Protein AF-A0A2P9F987-F1 (afdb_monomer)

Secondary structure (DSSP, 8-state):
-HHHHHHHHHHHHHHHHHHHHHHHHHHHHHS----TT-------HHHHHHHHHHHHHHHHHHHHHHHHHH-HHHHHHS-HHHHHHHHHHHHHHHHHHHHHHHHHHHHS-SSHHHHHHHHHHHHHHHHHHHHHHHHHHHS--------

Mean predicted aligned error: 11.44 Å

Nearest PDB structures (foldseek):
  6n63-assembly1_A-2  TM=5.342E-01  e=1.361E+00  Bacillus thermotolerans
  1i49-assembly1_B  TM=2.690E-01  e=7.705E+00  Homo sapiens

Radius of gyration: 18.72 Å; Cα contacts (8 Å, |Δi|>4): 105; chains: 1; bounding box: 56×37×48 Å

Solvent-accessible surface area (backbone atoms only — not comparable to full-atom values): 8046 Å² total; per-residue (Å²): 116,69,70,61,48,43,38,54,48,38,27,50,52,38,52,48,50,47,50,49,52,51,50,50,52,48,44,50,72,77,52,60,74,91,52,84,81,63,75,88,66,87,78,45,73,64,58,56,48,51,51,52,52,51,52,51,52,50,46,51,51,42,53,51,45,24,41,46,56,53,32,67,74,50,43,71,70,48,56,45,69,62,49,24,51,52,24,47,54,51,22,51,50,24,51,52,52,26,52,53,31,48,53,52,43,76,72,46,79,95,49,75,63,38,57,55,29,51,53,48,28,53,52,25,50,51,39,21,52,42,27,49,55,55,23,57,75,42,54,82,89,71,85,86,76,84,129

Sequence (147 aa):
MTSVLSRRVAPILLFLQVAYIGLFAVLVTALPPDTAELDHTDTSMLDTALYAVTLLGIVIALVGAAAILGLEKVRARTPRPVRAGWLGVVALGQVAIAVLALINVFGQDPGPDVVFGAAMTVAALGIAAACISEARTAVPFGPHVQA

Foldseek 3Di:
DLLVCLLPVLLVLLVVVLVVLVVVVCCCVVCVDPPPVPDDDPCPPVNVVVVVVVSVVLNCLSNLLSCCRHPPVSVVVDQLVRLLVSLQVLLVVLVVLLVVLVCVLVVDDDDPSVVVSVVSNVSSNSNSVSSNVSSVVSDDPDDPPDD

Structure (mmCIF, N/CA/C/O backbone):
data_AF-A0A2P9F987-F1
#
_entry.id   AF-A0A2P9F987-F1
#
loop_
_atom_site.group_PDB
_atom_site.id
_atom_site.type_symbol
_atom_site.label_atom_id
_atom_site.label_alt_id
_atom_site.label_comp_id
_atom_site.label_asym_id
_atom_site.label_entity_id
_atom_site.label_seq_id
_atom_site.pdbx_PDB_ins_code
_atom_site.Cartn_x
_atom_site.Cartn_y
_atom_site.Cartn_z
_atom_site.occupancy
_atom_site.B_iso_or_equiv
_atom_site.auth_seq_id
_atom_site.auth_comp_id
_atom_site.auth_asym_id
_atom_site.auth_atom_id
_atom_site.pdbx_PDB_model_num
ATOM 1 N N . MET A 1 1 ? -22.541 -7.942 1.598 1.00 42.44 1 MET A N 1
ATOM 2 C CA . MET A 1 1 ? -21.541 -8.795 0.909 1.00 42.44 1 MET A CA 1
ATOM 3 C C . MET A 1 1 ? -20.171 -8.120 0.775 1.00 42.44 1 MET A C 1
ATOM 5 O O . MET A 1 1 ? -19.168 -8.789 0.984 1.00 42.44 1 MET A O 1
ATOM 9 N N . THR A 1 2 ? -20.101 -6.808 0.528 1.00 50.09 2 THR A N 1
ATOM 10 C CA . THR A 1 2 ? -18.849 -6.021 0.441 1.00 50.09 2 THR A CA 1
ATOM 11 C C . THR A 1 2 ? -17.973 -6.048 1.702 1.00 50.09 2 THR A C 1
ATOM 13 O O . THR A 1 2 ? -16.752 -6.049 1.582 1.00 50.09 2 THR A O 1
ATOM 16 N N . SER A 1 3 ? -18.562 -6.143 2.903 1.00 58.78 3 SER A N 1
ATOM 17 C CA . SER A 1 3 ? -17.795 -6.155 4.162 1.00 58.78 3 SER A CA 1
ATOM 18 C C . SER A 1 3 ? -16.991 -7.436 4.397 1.00 58.78 3 SER A C 1
ATOM 20 O O . SER A 1 3 ? -15.977 -7.395 5.081 1.00 58.78 3 SER A O 1
ATOM 22 N N . VAL A 1 4 ? -17.409 -8.579 3.846 1.00 58.09 4 VAL A N 1
ATOM 23 C CA . VAL A 1 4 ? -16.685 -9.852 4.027 1.00 58.09 4 VAL A CA 1
ATOM 24 C C . VAL A 1 4 ? -15.514 -9.932 3.050 1.00 58.09 4 VAL A C 1
ATOM 26 O O . VAL A 1 4 ? -14.431 -10.389 3.415 1.00 58.09 4 VAL A O 1
ATOM 29 N N . LEU A 1 5 ? -15.723 -9.420 1.831 1.00 58.38 5 LEU A N 1
ATOM 30 C CA . LEU A 1 5 ? -14.695 -9.320 0.803 1.00 58.38 5 LEU A CA 1
ATOM 31 C C . LEU A 1 5 ? -13.588 -8.347 1.234 1.00 58.38 5 LEU A C 1
ATOM 33 O O . LEU A 1 5 ? -12.424 -8.726 1.223 1.00 58.38 5 LEU A O 1
ATOM 37 N N . SER A 1 6 ? -13.922 -7.142 1.717 1.00 60.84 6 SER A N 1
ATOM 38 C CA . SER A 1 6 ? -12.902 -6.187 2.184 1.00 60.84 6 SER A CA 1
ATOM 39 C C . SER A 1 6 ? -12.116 -6.709 3.391 1.00 60.84 6 SER A C 1
ATOM 41 O O . SER A 1 6 ? -10.912 -6.504 3.483 1.00 60.84 6 SER A O 1
ATOM 43 N N . ARG A 1 7 ? -12.772 -7.444 4.291 1.00 63.59 7 ARG A N 1
ATOM 44 C CA . ARG A 1 7 ? -12.171 -7.917 5.544 1.00 63.59 7 ARG A CA 1
ATOM 45 C C . ARG A 1 7 ? -11.264 -9.135 5.387 1.00 63.59 7 ARG A C 1
ATOM 47 O O . ARG A 1 7 ? -10.424 -9.369 6.248 1.00 63.59 7 ARG A O 1
ATOM 54 N N . ARG A 1 8 ? -11.424 -9.915 4.312 1.00 68.38 8 ARG A N 1
ATOM 55 C CA . ARG A 1 8 ? -10.574 -11.084 4.017 1.00 68.38 8 ARG A CA 1
ATOM 56 C C . ARG A 1 8 ? -9.635 -10.861 2.839 1.00 68.38 8 ARG A C 1
ATOM 58 O O . ARG A 1 8 ? -8.480 -11.250 2.918 1.00 68.38 8 ARG A O 1
ATOM 65 N N . VAL A 1 9 ? -10.102 -10.223 1.770 1.00 72.75 9 VAL A N 1
ATOM 66 C CA . VAL A 1 9 ? -9.330 -10.076 0.529 1.00 72.75 9 VAL A CA 1
ATOM 67 C C . VAL A 1 9 ? -8.320 -8.935 0.629 1.00 72.75 9 VAL A C 1
ATOM 69 O O . VAL A 1 9 ? -7.172 -9.127 0.249 1.00 72.75 9 VAL A O 1
ATOM 72 N N . ALA A 1 10 ? -8.685 -7.783 1.203 1.00 70.62 10 ALA A N 1
ATOM 73 C CA . ALA A 1 10 ? -7.752 -6.660 1.342 1.00 70.62 10 ALA A CA 1
ATOM 74 C C . ALA A 1 10 ? -6.483 -6.999 2.154 1.00 70.62 10 ALA A C 1
ATOM 76 O O . ALA A 1 10 ? -5.396 -6.674 1.682 1.00 70.62 10 ALA A O 1
ATOM 77 N N . PRO A 1 11 ? -6.553 -7.682 3.319 1.00 70.75 11 PRO A N 1
ATOM 78 C CA . PRO A 1 11 ? -5.335 -8.069 4.028 1.00 70.75 11 PRO A CA 1
ATOM 79 C C . PRO A 1 11 ? -4.501 -9.093 3.248 1.00 70.75 11 PRO A C 1
ATOM 81 O O . PRO A 1 11 ? -3.280 -8.991 3.263 1.00 70.75 11 PRO A O 1
ATOM 84 N N . ILE A 1 12 ? -5.123 -10.029 2.520 1.00 78.19 12 ILE A N 1
ATOM 85 C CA . ILE A 1 12 ? -4.393 -10.982 1.665 1.00 78.19 12 ILE A CA 1
ATOM 86 C C . ILE A 1 12 ? -3.654 -10.246 0.541 1.00 78.19 12 ILE A C 1
ATOM 88 O O . ILE A 1 12 ? -2.477 -10.512 0.317 1.00 78.19 12 ILE A O 1
ATOM 92 N N . LEU A 1 13 ? -4.307 -9.293 -0.128 1.00 75.69 13 LEU A N 1
ATOM 93 C CA . LEU A 1 13 ? -3.680 -8.483 -1.177 1.00 75.69 13 LEU A CA 1
ATOM 94 C C . LEU A 1 13 ? -2.528 -7.629 -0.633 1.00 75.69 13 LEU A C 1
ATOM 96 O O . LEU A 1 13 ? -1.498 -7.511 -1.291 1.00 75.69 13 LEU A O 1
ATOM 100 N N . LEU A 1 14 ? -2.664 -7.082 0.578 1.00 74.69 14 LEU A N 1
ATOM 101 C CA . LEU A 1 14 ? -1.582 -6.360 1.254 1.00 74.69 14 LEU A CA 1
ATOM 102 C C . LEU A 1 14 ? -0.392 -7.277 1.562 1.00 74.69 14 LEU A C 1
ATOM 104 O O . LEU A 1 14 ? 0.746 -6.907 1.290 1.00 74.69 14 LEU A O 1
ATOM 108 N N . PHE A 1 15 ? -0.637 -8.485 2.079 1.00 76.44 15 PHE A N 1
ATOM 109 C CA . PHE A 1 15 ? 0.432 -9.463 2.297 1.00 76.44 15 PHE A CA 1
ATOM 110 C C . PHE A 1 15 ? 1.093 -9.897 0.990 1.00 76.44 15 PHE A C 1
ATOM 112 O O . PHE A 1 15 ? 2.311 -10.045 0.951 1.00 76.44 15 PHE A O 1
ATOM 119 N N . LEU A 1 16 ? 0.318 -10.047 -0.085 1.00 79.56 16 LEU A N 1
ATOM 120 C CA . LEU A 1 16 ? 0.853 -10.360 -1.405 1.00 79.56 16 LEU A CA 1
ATOM 121 C C . LEU A 1 16 ? 1.722 -9.217 -1.948 1.00 79.56 16 LEU A C 1
ATOM 123 O O . LEU A 1 16 ? 2.787 -9.488 -2.489 1.00 79.56 16 LEU A O 1
ATOM 127 N N . GLN A 1 17 ? 1.331 -7.952 -1.750 1.00 75.62 17 GLN A N 1
ATOM 128 C CA . GLN A 1 17 ? 2.176 -6.799 -2.087 1.00 75.62 17 GLN A CA 1
ATOM 129 C C . GLN A 1 17 ? 3.479 -6.797 -1.284 1.00 75.62 17 GLN A C 1
ATOM 131 O O . GLN A 1 17 ? 4.540 -6.578 -1.856 1.00 75.62 17 GLN A O 1
ATOM 136 N N . VAL A 1 18 ? 3.423 -7.075 0.020 1.00 79.56 18 VAL A N 1
ATOM 137 C CA . VAL A 1 18 ? 4.629 -7.174 0.857 1.00 79.56 18 VAL A CA 1
ATOM 138 C C . VAL A 1 18 ? 5.533 -8.309 0.375 1.00 79.56 18 VAL A C 1
ATOM 140 O O . VAL A 1 18 ? 6.741 -8.117 0.263 1.00 79.56 18 VAL A O 1
ATOM 143 N N . ALA A 1 19 ? 4.962 -9.467 0.038 1.00 79.06 19 ALA A N 1
ATOM 144 C CA . ALA A 1 19 ? 5.708 -10.590 -0.520 1.00 79.06 19 ALA A CA 1
ATOM 145 C C . ALA A 1 19 ? 6.334 -10.240 -1.878 1.00 79.06 19 ALA A C 1
ATOM 147 O O . ALA A 1 19 ? 7.488 -10.579 -2.112 1.00 79.06 19 ALA A O 1
ATOM 148 N N . TYR A 1 20 ? 5.609 -9.523 -2.740 1.00 76.50 20 TYR A N 1
ATOM 149 C CA . TYR A 1 20 ? 6.111 -9.060 -4.033 1.00 76.50 20 TYR A CA 1
ATOM 150 C C . TYR A 1 20 ? 7.261 -8.058 -3.877 1.00 76.50 20 TYR A C 1
ATOM 152 O O . TYR A 1 20 ? 8.300 -8.227 -4.506 1.00 76.50 20 TYR A O 1
ATOM 160 N N . ILE A 1 21 ? 7.121 -7.067 -2.988 1.00 78.62 21 ILE A N 1
ATOM 161 C CA . ILE A 1 21 ? 8.190 -6.109 -2.665 1.00 78.62 21 ILE A CA 1
ATOM 162 C C . ILE A 1 21 ? 9.415 -6.847 -2.119 1.00 78.62 21 ILE A C 1
ATOM 164 O O . ILE A 1 21 ? 10.532 -6.576 -2.547 1.00 78.62 21 ILE A O 1
ATOM 168 N N . GLY A 1 22 ? 9.213 -7.794 -1.198 1.00 73.69 22 GLY A N 1
ATOM 169 C CA . GLY A 1 22 ? 10.293 -8.599 -0.632 1.00 73.69 22 GLY A CA 1
ATOM 170 C C . GLY A 1 22 ? 10.997 -9.448 -1.688 1.00 73.69 22 GLY A C 1
ATOM 171 O O . GLY A 1 22 ? 12.222 -9.458 -1.741 1.00 73.69 22 GLY A O 1
ATOM 172 N N . LEU A 1 23 ? 10.237 -10.106 -2.565 1.00 78.06 23 LEU A N 1
ATOM 173 C CA . LEU A 1 23 ? 10.786 -10.889 -3.668 1.00 78.06 23 LEU A CA 1
ATOM 174 C C . LEU A 1 23 ? 11.582 -10.008 -4.630 1.00 78.06 23 LEU A C 1
ATOM 176 O O . LEU A 1 23 ? 12.689 -10.379 -4.996 1.00 78.06 23 LEU A O 1
ATOM 180 N N . PHE A 1 24 ? 11.053 -8.841 -5.002 1.00 72.38 24 PHE A N 1
ATOM 181 C CA . PHE A 1 24 ? 11.728 -7.902 -5.897 1.00 72.38 24 PHE A CA 1
ATOM 182 C C . PHE A 1 24 ? 13.013 -7.348 -5.274 1.00 72.38 24 PHE A C 1
ATOM 184 O O . PHE A 1 24 ? 14.049 -7.324 -5.929 1.00 72.38 24 PHE A O 1
ATOM 191 N N . ALA A 1 25 ? 12.979 -6.978 -3.990 1.00 72.50 25 ALA A N 1
ATOM 192 C CA . ALA A 1 25 ? 14.166 -6.547 -3.259 1.00 72.50 25 ALA A CA 1
ATOM 193 C C . ALA A 1 25 ? 15.231 -7.653 -3.219 1.00 72.50 25 ALA A C 1
ATOM 195 O O . ALA A 1 25 ? 16.392 -7.394 -3.524 1.00 72.50 25 ALA A O 1
ATOM 196 N N . VAL A 1 26 ? 14.837 -8.900 -2.924 1.00 73.12 26 VAL A N 1
ATOM 197 C CA . VAL A 1 26 ? 15.751 -10.051 -2.970 1.00 73.12 26 VAL A CA 1
ATOM 198 C C . VAL A 1 26 ? 16.310 -10.235 -4.376 1.00 73.12 26 VAL A C 1
ATOM 200 O O . VAL A 1 26 ? 17.517 -10.391 -4.513 1.00 73.12 26 VAL A O 1
ATOM 203 N N . LEU A 1 27 ? 15.474 -10.163 -5.412 1.00 73.25 27 LEU A N 1
ATOM 204 C CA . LEU A 1 27 ? 15.893 -10.339 -6.799 1.00 73.25 27 LEU A CA 1
ATOM 205 C C . LEU A 1 27 ? 16.928 -9.286 -7.210 1.00 73.25 27 LEU A C 1
ATOM 207 O O . LEU A 1 27 ? 17.966 -9.656 -7.734 1.00 73.25 27 LEU A O 1
ATOM 211 N N . VAL A 1 28 ? 16.700 -8.009 -6.891 1.00 68.38 28 VAL A N 1
ATOM 212 C CA . VAL A 1 28 ? 17.650 -6.918 -7.171 1.00 68.38 28 VAL A CA 1
ATOM 213 C C . VAL A 1 28 ? 18.957 -7.092 -6.395 1.00 68.38 28 VAL A C 1
ATOM 215 O O . VAL A 1 28 ? 20.026 -6.809 -6.925 1.00 68.38 28 VAL A O 1
ATOM 218 N N . THR A 1 29 ? 18.903 -7.582 -5.152 1.00 69.75 29 THR A N 1
ATOM 219 C CA . THR A 1 29 ? 20.126 -7.829 -4.364 1.00 69.75 29 THR A CA 1
ATOM 220 C C . THR A 1 29 ? 20.894 -9.083 -4.793 1.00 69.75 29 THR A C 1
ATOM 222 O O . THR A 1 29 ? 22.117 -9.104 -4.703 1.00 69.75 29 THR A O 1
ATOM 225 N N . ALA A 1 30 ? 20.198 -10.136 -5.228 1.00 71.62 30 ALA A N 1
ATOM 226 C CA . ALA A 1 30 ? 20.784 -11.434 -5.570 1.00 71.62 30 ALA A CA 1
ATOM 227 C C . ALA A 1 30 ? 21.186 -11.536 -7.047 1.00 71.62 30 ALA A C 1
ATOM 229 O O . ALA A 1 30 ? 22.109 -12.273 -7.387 1.00 71.62 30 ALA A O 1
ATOM 230 N N . LEU A 1 31 ? 20.494 -10.799 -7.913 1.00 66.94 31 LEU A N 1
ATOM 231 C CA . LEU A 1 31 ? 20.765 -10.647 -9.335 1.00 66.94 31 LEU A CA 1
ATOM 232 C C . LEU A 1 31 ? 20.914 -9.146 -9.614 1.00 66.94 31 LEU A C 1
ATOM 234 O O . LEU A 1 31 ? 20.003 -8.545 -10.195 1.00 66.94 31 LEU A O 1
ATOM 238 N N . PRO A 1 32 ? 22.021 -8.518 -9.164 1.00 58.59 32 PRO A N 1
ATOM 239 C CA . PRO A 1 32 ? 22.294 -7.148 -9.551 1.00 58.59 32 PRO A CA 1
ATOM 240 C C . PRO A 1 32 ? 22.256 -7.089 -11.082 1.00 58.59 32 PRO A C 1
ATOM 242 O O . PRO A 1 32 ? 22.870 -7.948 -11.726 1.00 58.59 32 PRO A O 1
ATOM 245 N N . PRO A 1 33 ? 21.496 -6.155 -11.677 1.00 57.12 33 PRO A N 1
ATOM 246 C CA . PRO A 1 33 ? 21.473 -6.013 -13.123 1.00 57.12 33 PRO A CA 1
ATOM 247 C C . PRO A 1 33 ? 22.912 -5.838 -13.623 1.00 57.12 33 PRO A C 1
ATOM 249 O O . PRO A 1 33 ? 23.720 -5.187 -12.962 1.00 57.12 33 PRO A O 1
ATOM 252 N N . ASP A 1 34 ? 23.237 -6.457 -14.760 1.00 52.44 34 ASP A N 1
ATOM 253 C CA . ASP A 1 34 ? 24.555 -6.353 -15.392 1.00 52.44 34 ASP A CA 1
ATOM 254 C C . ASP A 1 34 ? 24.700 -4.943 -15.983 1.00 52.44 34 ASP A C 1
ATOM 256 O O . ASP A 1 34 ? 24.493 -4.691 -17.167 1.00 52.44 34 ASP A O 1
ATOM 260 N N . THR A 1 35 ? 24.915 -3.969 -15.102 1.00 49.97 35 THR A N 1
ATOM 261 C CA . THR A 1 35 ? 24.965 -2.544 -15.415 1.00 49.97 35 THR A CA 1
ATOM 262 C C . THR A 1 35 ? 26.389 -2.115 -15.718 1.00 49.97 35 THR A C 1
ATOM 264 O O . THR A 1 35 ? 26.861 -1.104 -15.201 1.00 49.97 35 THR A O 1
ATOM 267 N N . ALA A 1 36 ? 27.075 -2.861 -16.585 1.00 46.78 36 ALA A N 1
ATOM 268 C CA . ALA A 1 36 ? 28.365 -2.448 -17.134 1.00 46.78 36 ALA A CA 1
ATOM 269 C C . ALA A 1 36 ? 28.290 -1.084 -17.871 1.00 46.78 36 ALA A C 1
ATOM 271 O O . ALA A 1 36 ? 29.323 -0.480 -18.136 1.00 46.78 36 ALA A O 1
ATOM 272 N N . GLU A 1 37 ? 27.081 -0.576 -18.156 1.00 44.72 37 GLU A N 1
ATOM 273 C CA . GLU A 1 37 ? 26.814 0.756 -18.726 1.00 44.72 37 GLU A CA 1
ATOM 274 C C . GLU A 1 37 ? 26.418 1.854 -17.714 1.00 44.72 37 GLU A C 1
ATOM 276 O O . GLU A 1 37 ? 26.366 3.019 -18.100 1.00 44.72 37 GLU A O 1
ATOM 281 N N . LEU A 1 38 ? 26.175 1.548 -16.431 1.00 49.50 38 LEU A N 1
ATOM 282 C CA . LEU A 1 38 ? 25.993 2.571 -15.380 1.00 49.50 38 LEU A CA 1
ATOM 283 C C . LEU A 1 38 ? 27.288 2.729 -14.577 1.00 49.50 38 LEU A C 1
ATOM 285 O O . LEU A 1 38 ? 27.292 2.705 -13.346 1.00 49.50 38 LEU A O 1
ATOM 289 N N . ASP A 1 39 ? 28.406 2.872 -15.283 1.00 53.59 39 ASP A N 1
ATOM 290 C CA . ASP A 1 39 ? 29.588 3.467 -14.677 1.00 53.59 39 ASP A CA 1
ATOM 291 C C . ASP A 1 39 ? 29.283 4.963 -14.481 1.00 53.59 39 ASP A C 1
ATOM 293 O O . ASP A 1 39 ? 28.834 5.635 -15.408 1.00 53.59 39 ASP A O 1
ATOM 297 N N . HIS A 1 40 ? 29.498 5.465 -13.264 1.00 50.84 40 HIS A N 1
ATOM 298 C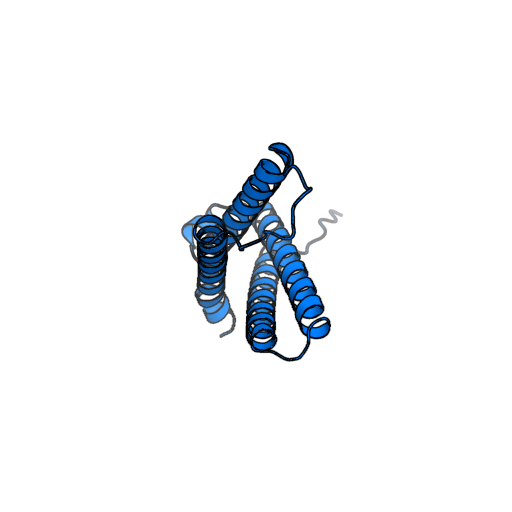 CA . HIS A 1 40 ? 29.273 6.848 -12.802 1.00 50.84 40 HIS A CA 1
ATOM 299 C C . HIS A 1 40 ? 27.917 7.171 -12.150 1.00 50.84 40 HIS A C 1
ATOM 301 O O . HIS A 1 40 ? 27.266 8.169 -12.463 1.00 50.84 40 HIS A O 1
ATOM 307 N N . THR A 1 41 ? 27.538 6.445 -11.105 1.00 49.62 41 THR A N 1
ATOM 308 C CA . THR A 1 41 ? 26.941 7.128 -9.947 1.00 49.62 41 THR A CA 1
ATOM 309 C C . THR A 1 41 ? 27.442 6.438 -8.695 1.00 49.62 41 THR A C 1
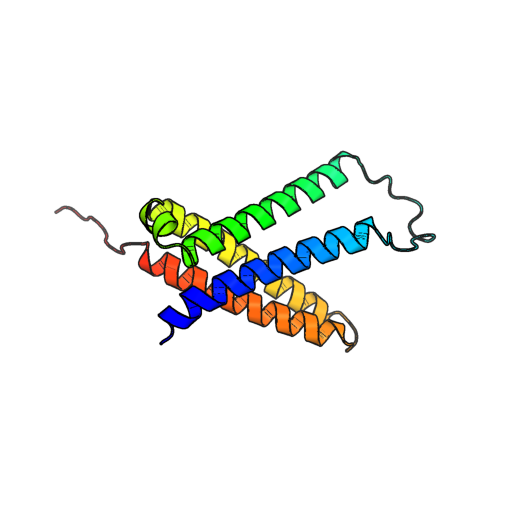ATOM 311 O O . THR A 1 41 ? 27.028 5.320 -8.403 1.00 49.62 41 THR A O 1
ATOM 314 N N . ASP A 1 42 ? 28.350 7.089 -7.965 1.00 53.31 42 ASP A N 1
ATOM 315 C CA . ASP A 1 42 ? 28.646 6.717 -6.585 1.00 53.31 42 ASP A CA 1
ATOM 316 C C . ASP A 1 42 ? 27.315 6.713 -5.826 1.00 53.31 42 ASP A C 1
ATOM 318 O O . ASP A 1 42 ? 26.796 7.764 -5.447 1.00 53.31 42 ASP A O 1
ATOM 322 N N . THR A 1 43 ? 26.709 5.539 -5.649 1.00 56.16 43 THR A N 1
ATOM 323 C CA . THR A 1 43 ? 25.523 5.394 -4.810 1.00 56.16 43 THR A CA 1
ATOM 324 C C . THR A 1 43 ? 25.947 5.741 -3.397 1.00 56.16 43 THR A C 1
ATOM 326 O O . THR A 1 43 ? 26.587 4.947 -2.704 1.00 56.16 43 THR A O 1
ATOM 329 N N . SER A 1 44 ? 25.630 6.964 -2.985 1.00 70.19 44 SER A N 1
ATOM 330 C CA . SER A 1 44 ? 25.891 7.452 -1.644 1.00 70.19 44 SER A CA 1
ATOM 331 C C . SER A 1 44 ? 25.302 6.469 -0.630 1.00 70.19 44 SER A C 1
ATOM 333 O O . SER A 1 44 ? 24.171 5.994 -0.785 1.00 70.19 44 SER A O 1
ATOM 335 N N . MET A 1 45 ? 26.038 6.177 0.449 1.00 70.50 45 MET A N 1
ATOM 336 C CA . MET A 1 45 ? 25.493 5.384 1.561 1.00 70.50 45 MET A CA 1
ATOM 337 C C . MET A 1 45 ? 24.184 5.987 2.091 1.00 70.50 45 MET A C 1
ATOM 339 O O . MET A 1 45 ? 23.323 5.257 2.579 1.00 70.50 45 MET A O 1
ATOM 343 N N . LEU A 1 46 ? 24.012 7.308 1.952 1.00 76.00 46 LEU A N 1
ATOM 344 C CA . LEU A 1 46 ? 22.778 8.005 2.292 1.00 76.00 46 LEU A CA 1
ATOM 345 C C . LEU A 1 46 ? 21.611 7.591 1.385 1.00 76.00 46 LEU A C 1
ATOM 347 O O . LEU A 1 46 ? 20.538 7.311 1.907 1.00 76.00 46 LEU A O 1
ATOM 351 N N . ASP A 1 47 ? 21.810 7.492 0.070 1.00 73.06 47 ASP A N 1
ATOM 352 C CA . ASP A 1 47 ? 20.751 7.099 -0.874 1.00 73.06 47 ASP A CA 1
ATOM 353 C C . ASP A 1 47 ? 20.317 5.651 -0.650 1.00 73.06 47 ASP A C 1
ATOM 355 O O . ASP A 1 47 ? 19.125 5.343 -0.617 1.00 73.06 47 ASP A O 1
ATOM 359 N N . THR A 1 48 ? 21.283 4.771 -0.385 1.00 75.56 48 THR A N 1
ATOM 360 C CA . THR A 1 48 ? 21.004 3.369 -0.046 1.00 75.56 48 THR A CA 1
ATOM 361 C C . THR A 1 48 ? 20.231 3.263 1.273 1.00 75.56 48 THR A C 1
ATOM 363 O O . THR A 1 48 ? 19.255 2.514 1.374 1.00 75.56 48 THR A O 1
ATOM 366 N N . ALA A 1 49 ? 20.619 4.043 2.289 1.00 76.81 49 ALA A N 1
ATOM 367 C CA . ALA A 1 49 ? 19.927 4.073 3.573 1.00 76.81 49 ALA A CA 1
ATOM 368 C C . ALA A 1 49 ? 18.509 4.652 3.449 1.00 76.81 49 ALA A C 1
ATOM 370 O O . ALA A 1 49 ? 17.570 4.091 4.010 1.00 76.81 49 ALA A O 1
ATOM 371 N N . LEU A 1 50 ? 18.331 5.736 2.689 1.00 79.81 50 LEU A N 1
ATOM 372 C CA . LEU A 1 50 ? 17.025 6.343 2.426 1.00 79.81 50 LEU A CA 1
ATOM 373 C C . LEU A 1 50 ? 16.100 5.378 1.689 1.00 79.81 50 LEU A C 1
ATOM 375 O O . LEU A 1 50 ? 14.936 5.245 2.074 1.00 79.81 50 LEU A O 1
ATOM 379 N N . TYR A 1 51 ? 16.613 4.661 0.687 1.00 74.25 51 TYR A N 1
ATOM 380 C CA . TYR A 1 51 ? 15.861 3.627 -0.017 1.00 74.25 51 TYR A CA 1
ATOM 381 C C . TYR A 1 51 ? 15.400 2.524 0.945 1.00 74.25 51 TYR A C 1
ATOM 383 O O . TYR A 1 51 ? 14.206 2.229 1.021 1.00 74.25 51 TYR A O 1
ATOM 391 N N . ALA A 1 52 ? 16.316 1.974 1.748 1.00 75.62 52 ALA A N 1
ATOM 392 C CA . ALA A 1 52 ? 16.010 0.917 2.709 1.00 75.62 52 ALA A CA 1
ATOM 393 C C . ALA A 1 52 ? 15.000 1.363 3.782 1.00 75.62 52 ALA A C 1
ATOM 395 O O . ALA A 1 52 ? 14.048 0.639 4.078 1.00 75.62 52 ALA A O 1
ATOM 396 N N . VAL A 1 53 ? 15.167 2.567 4.341 1.00 79.75 53 VAL A N 1
ATOM 397 C CA . VAL A 1 53 ? 14.251 3.141 5.341 1.00 79.75 53 VAL A CA 1
ATOM 398 C C . VAL A 1 53 ? 12.870 3.387 4.740 1.00 79.75 53 VAL A C 1
ATOM 400 O O . VAL A 1 53 ? 11.863 3.060 5.368 1.00 79.75 53 VAL A O 1
ATOM 403 N N . THR A 1 54 ? 12.805 3.913 3.517 1.00 77.94 54 THR A N 1
ATOM 404 C CA . THR A 1 54 ? 11.536 4.140 2.812 1.00 77.94 54 THR A CA 1
ATOM 405 C C . THR A 1 54 ? 10.817 2.818 2.558 1.00 77.94 54 THR A C 1
ATOM 407 O O . THR A 1 54 ? 9.630 2.692 2.859 1.00 77.94 54 THR A O 1
ATOM 410 N N . LEU A 1 55 ? 11.538 1.802 2.078 1.00 77.31 55 LEU A N 1
ATOM 411 C CA . LEU A 1 55 ? 10.991 0.477 1.797 1.00 77.31 55 LEU A CA 1
ATOM 412 C C . LEU A 1 55 ? 10.486 -0.200 3.079 1.00 77.31 55 LEU A C 1
ATOM 414 O O . LEU A 1 55 ? 9.361 -0.704 3.113 1.00 77.31 55 LEU A O 1
ATOM 418 N N . LEU A 1 56 ? 11.255 -0.124 4.168 1.00 77.81 56 LEU A N 1
ATOM 419 C CA . LEU A 1 56 ? 10.836 -0.610 5.482 1.00 77.81 56 LEU A CA 1
ATOM 420 C C . LEU A 1 56 ? 9.583 0.123 5.986 1.00 77.81 56 LEU A C 1
ATOM 422 O O . LEU A 1 56 ? 8.648 -0.512 6.474 1.00 77.81 56 LEU A O 1
ATOM 426 N N . GLY A 1 57 ? 9.534 1.448 5.828 1.00 79.81 57 GLY A N 1
ATOM 427 C CA . GLY A 1 57 ? 8.379 2.271 6.186 1.00 79.81 57 GLY A CA 1
ATOM 428 C C . GLY A 1 57 ? 7.110 1.861 5.435 1.00 79.81 57 GLY A C 1
ATOM 429 O O . GLY A 1 57 ? 6.052 1.711 6.049 1.00 79.81 57 GLY A O 1
ATOM 430 N N . ILE A 1 58 ? 7.224 1.600 4.130 1.00 79.31 58 ILE A N 1
ATOM 431 C CA . ILE A 1 58 ? 6.121 1.099 3.299 1.00 79.31 58 ILE A CA 1
ATOM 432 C C . ILE A 1 58 ? 5.651 -0.266 3.810 1.00 79.31 58 ILE A C 1
ATOM 434 O O . ILE A 1 58 ? 4.456 -0.450 4.037 1.00 79.31 58 ILE A O 1
ATOM 438 N N . VAL A 1 59 ? 6.564 -1.210 4.056 1.00 79.56 59 VAL A N 1
ATOM 439 C CA . VAL A 1 59 ? 6.205 -2.544 4.566 1.00 79.56 59 VAL A CA 1
ATOM 440 C C . VAL A 1 59 ? 5.472 -2.443 5.905 1.00 79.56 59 VAL A C 1
ATOM 442 O O . VAL A 1 59 ? 4.419 -3.059 6.072 1.00 79.56 59 VAL A O 1
ATOM 445 N N . ILE A 1 60 ? 5.960 -1.619 6.836 1.00 84.25 60 ILE A N 1
ATOM 446 C CA . ILE A 1 60 ? 5.303 -1.389 8.132 1.00 84.25 60 ILE A CA 1
ATOM 447 C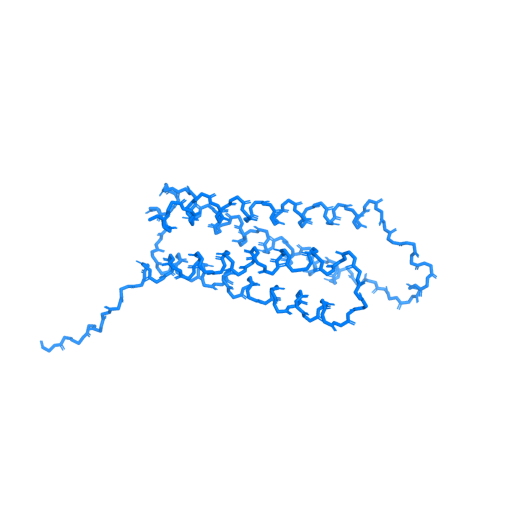 C . ILE A 1 60 ? 3.902 -0.798 7.936 1.00 84.25 60 ILE A C 1
ATOM 449 O O . ILE A 1 60 ? 2.950 -1.248 8.580 1.00 84.25 60 ILE A O 1
ATOM 453 N N . ALA A 1 61 ? 3.747 0.175 7.035 1.00 80.88 61 ALA A N 1
ATOM 454 C CA . ALA A 1 61 ? 2.457 0.785 6.730 1.00 80.88 61 ALA A CA 1
ATOM 455 C C . ALA A 1 61 ? 1.444 -0.248 6.206 1.00 80.88 61 ALA A C 1
ATOM 457 O O . ALA A 1 61 ? 0.318 -0.323 6.717 1.00 80.88 61 ALA A O 1
ATOM 458 N N . LEU A 1 62 ? 1.860 -1.083 5.246 1.00 80.12 62 LEU A N 1
ATOM 459 C CA . LEU A 1 62 ? 1.031 -2.124 4.631 1.00 80.12 62 LEU A CA 1
ATOM 460 C C . LEU A 1 62 ? 0.654 -3.223 5.630 1.00 80.12 62 LEU A C 1
ATOM 462 O O . LEU A 1 62 ? -0.524 -3.565 5.747 1.00 80.12 62 LEU A O 1
ATOM 466 N N . VAL A 1 63 ? 1.620 -3.735 6.399 1.00 82.56 63 VAL A N 1
ATOM 467 C CA . VAL A 1 63 ? 1.377 -4.750 7.438 1.00 82.56 63 VAL A CA 1
ATOM 468 C C . VAL A 1 63 ? 0.473 -4.191 8.537 1.00 82.56 63 VAL A C 1
ATOM 470 O O . VAL A 1 63 ? -0.460 -4.866 8.974 1.00 82.56 63 VAL A O 1
ATOM 473 N N . GLY A 1 64 ? 0.687 -2.939 8.948 1.00 81.25 64 GLY A N 1
ATOM 474 C CA . GLY A 1 64 ? -0.163 -2.253 9.918 1.00 81.25 64 GLY A CA 1
ATOM 475 C C . GLY A 1 64 ? -1.609 -2.124 9.435 1.00 81.25 64 GLY A C 1
ATOM 476 O O . GLY A 1 64 ? -2.539 -2.437 10.180 1.00 81.25 64 GLY A O 1
ATOM 477 N N . ALA A 1 65 ? -1.820 -1.745 8.171 1.00 78.94 65 ALA A N 1
ATOM 478 C CA . ALA A 1 65 ? -3.156 -1.698 7.579 1.00 78.94 65 ALA A CA 1
ATOM 479 C C . ALA A 1 65 ? -3.792 -3.091 7.469 1.00 78.94 65 ALA A C 1
ATOM 481 O O . ALA A 1 65 ? -4.962 -3.253 7.818 1.00 78.94 65 ALA A O 1
ATOM 482 N N . ALA A 1 66 ? -3.027 -4.109 7.067 1.00 80.75 66 ALA A N 1
ATOM 483 C CA . ALA A 1 66 ? -3.506 -5.487 7.001 1.00 80.75 66 ALA A CA 1
ATOM 484 C C . ALA A 1 66 ? -3.944 -5.991 8.383 1.00 80.75 66 ALA A C 1
ATOM 486 O O . ALA A 1 66 ? -5.011 -6.590 8.514 1.00 80.75 66 ALA A O 1
ATOM 487 N N . ALA A 1 67 ? -3.171 -5.687 9.429 1.00 81.19 67 ALA A N 1
ATOM 488 C CA . ALA A 1 67 ? -3.510 -6.030 10.803 1.00 81.19 67 ALA A CA 1
ATOM 489 C C . ALA A 1 67 ? -4.780 -5.304 11.279 1.00 81.19 67 ALA A C 1
ATOM 491 O O . ALA A 1 67 ? -5.662 -5.930 11.860 1.00 81.19 67 ALA A O 1
ATOM 492 N N . ILE A 1 68 ? -4.921 -4.008 10.992 1.00 80.44 68 ILE A N 1
ATOM 493 C CA . ILE A 1 68 ? -6.117 -3.224 11.343 1.00 80.44 68 ILE A CA 1
ATOM 494 C C . ILE A 1 68 ? -7.377 -3.758 10.640 1.00 80.44 68 ILE A C 1
ATOM 496 O O . ILE A 1 68 ? -8.455 -3.775 11.240 1.00 80.44 68 ILE A O 1
ATOM 500 N N . LEU A 1 69 ? -7.261 -4.178 9.378 1.00 75.81 69 LEU A N 1
ATOM 501 C CA . LEU A 1 69 ? -8.386 -4.665 8.575 1.00 75.81 69 LEU A CA 1
ATOM 502 C C . LEU A 1 69 ? -8.748 -6.125 8.887 1.00 75.81 69 LEU A C 1
ATOM 504 O O . LEU A 1 69 ? -9.931 -6.462 8.950 1.00 75.81 69 LEU A O 1
ATOM 508 N N . GLY A 1 70 ? -7.744 -6.980 9.092 1.00 75.06 70 GLY A N 1
ATOM 509 C CA . GLY A 1 70 ? -7.909 -8.426 9.249 1.00 75.06 70 GLY A CA 1
ATOM 510 C C . GLY A 1 70 ? -8.056 -8.909 10.693 1.00 75.06 70 GLY A C 1
ATOM 511 O O . GLY A 1 70 ? -8.726 -9.914 10.926 1.00 75.06 70 GLY A O 1
ATOM 512 N N . LEU A 1 71 ? -7.474 -8.212 11.678 1.00 79.44 71 LEU A N 1
ATOM 513 C CA . LEU A 1 71 ? -7.492 -8.634 13.084 1.00 79.44 71 LEU A CA 1
ATOM 514 C C . LEU A 1 71 ? -8.439 -7.766 13.914 1.00 79.44 71 LEU A C 1
ATOM 516 O O . LEU A 1 71 ? -8.140 -6.624 14.263 1.00 79.44 71 LEU A O 1
ATOM 520 N N . GLU A 1 72 ? -9.553 -8.357 14.347 1.00 76.25 72 GLU A N 1
ATOM 521 C CA . GLU A 1 72 ? -10.527 -7.705 15.234 1.00 76.25 72 GLU A CA 1
ATOM 522 C C . GLU A 1 72 ? -9.898 -7.203 16.539 1.00 76.25 72 GLU A C 1
ATOM 524 O O . GLU A 1 72 ? -10.197 -6.100 16.992 1.00 76.25 72 GLU A O 1
ATOM 529 N N . LYS A 1 73 ? -8.968 -7.982 17.107 1.00 79.88 73 LYS A N 1
ATOM 530 C CA . LYS A 1 73 ? -8.259 -7.647 18.350 1.00 79.88 73 LYS A CA 1
ATOM 531 C C . LYS A 1 73 ? -7.408 -6.382 18.217 1.00 79.88 73 LYS A C 1
ATOM 533 O O . LYS A 1 73 ? -7.356 -5.582 19.146 1.00 79.88 73 LYS A O 1
ATOM 538 N N . VAL A 1 74 ? -6.759 -6.192 17.067 1.00 78.25 74 VAL A N 1
ATOM 539 C CA . VAL A 1 74 ? -5.973 -4.983 16.774 1.00 78.25 74 VAL A CA 1
ATOM 540 C C . VAL A 1 74 ? -6.925 -3.821 16.523 1.00 78.25 74 VAL A C 1
ATOM 542 O O . VAL A 1 74 ? -6.812 -2.784 17.170 1.00 78.25 74 VAL A O 1
ATOM 545 N N . ARG A 1 75 ? -7.945 -4.035 15.686 1.00 74.56 75 ARG A N 1
ATOM 546 C CA . ARG A 1 75 ? -8.967 -3.036 15.356 1.00 74.56 75 ARG A CA 1
ATOM 547 C C . ARG A 1 75 ? -9.688 -2.461 16.579 1.00 74.56 75 ARG A C 1
ATOM 549 O O . ARG A 1 75 ? -10.022 -1.278 16.566 1.00 74.56 75 ARG A O 1
ATOM 556 N N . ALA A 1 76 ? -9.947 -3.283 17.59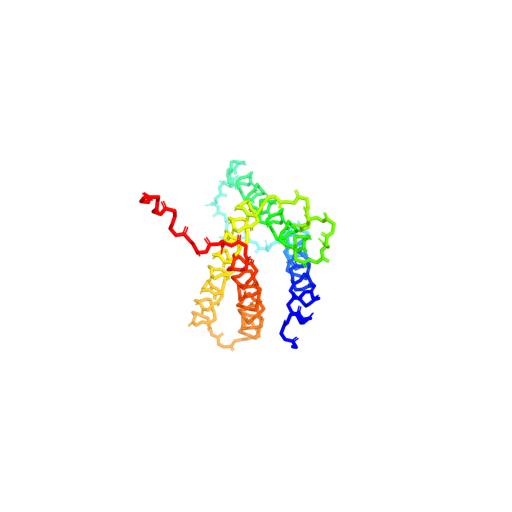5 1.00 77.94 76 ALA A N 1
ATOM 557 C CA . ALA A 1 76 ? -10.583 -2.871 18.846 1.00 77.94 76 ALA A CA 1
ATOM 558 C C . ALA A 1 76 ? -9.638 -2.093 19.777 1.00 77.94 76 ALA A C 1
ATOM 560 O O . ALA A 1 76 ? -10.098 -1.272 20.566 1.00 77.94 76 ALA A O 1
ATOM 561 N N . ARG A 1 77 ? -8.324 -2.335 19.687 1.00 85.12 77 ARG A N 1
ATOM 562 C CA . ARG A 1 77 ? -7.308 -1.695 20.534 1.00 85.12 77 ARG A CA 1
ATOM 563 C C . ARG A 1 77 ? -6.827 -0.355 19.975 1.00 85.12 77 ARG A C 1
ATOM 565 O O . ARG A 1 77 ? -6.327 0.474 20.729 1.00 85.12 77 ARG A O 1
ATOM 572 N N . THR A 1 78 ? -6.962 -0.137 18.668 1.00 78.31 78 THR A N 1
ATOM 573 C CA . THR A 1 78 ? -6.523 1.099 18.013 1.00 78.31 78 THR A CA 1
ATOM 574 C C . THR A 1 78 ? -7.574 2.209 18.151 1.00 78.31 78 THR A C 1
ATOM 576 O O . THR A 1 78 ? -8.725 2.011 17.745 1.00 78.31 78 THR A O 1
ATOM 579 N N . PRO A 1 79 ? -7.209 3.406 18.650 1.00 82.00 79 PRO A N 1
ATOM 580 C CA . PRO A 1 79 ? -8.128 4.536 18.696 1.00 82.00 79 PRO A CA 1
ATOM 581 C C . PRO A 1 79 ? -8.587 4.928 17.285 1.00 82.00 79 PRO A C 1
ATOM 583 O O . PRO A 1 79 ? -7.799 4.977 16.337 1.00 82.00 79 PRO A O 1
ATOM 586 N N . ARG A 1 80 ? -9.885 5.223 17.146 1.00 79.56 80 ARG A N 1
ATOM 587 C CA . ARG A 1 80 ? -10.541 5.545 15.865 1.00 79.56 80 ARG A CA 1
ATOM 588 C C . ARG A 1 80 ? -9.831 6.616 15.017 1.00 79.56 80 ARG A C 1
ATOM 590 O O . ARG A 1 80 ? -9.686 6.356 13.823 1.00 79.56 80 ARG A O 1
ATOM 597 N N . PRO A 1 81 ? -9.354 7.757 15.561 1.00 75.88 81 PRO A N 1
ATOM 598 C CA . PRO A 1 81 ? -8.670 8.762 14.743 1.00 75.88 81 PRO A CA 1
ATOM 599 C C . PRO A 1 81 ? -7.328 8.259 14.199 1.00 75.88 81 PRO A C 1
ATOM 601 O O . PRO A 1 81 ? -7.020 8.491 13.035 1.00 75.88 81 PRO A O 1
ATOM 604 N N . VAL A 1 82 ? -6.569 7.492 14.991 1.00 82.56 82 VAL A N 1
ATOM 605 C CA . VAL A 1 82 ? -5.307 6.876 14.543 1.00 82.56 82 VAL A CA 1
ATOM 606 C C . VAL A 1 82 ? -5.577 5.838 13.460 1.00 82.56 82 VAL A C 1
ATOM 608 O O . VAL A 1 82 ? -4.870 5.791 12.460 1.00 82.56 82 VAL A O 1
ATOM 611 N N . ARG A 1 83 ? -6.649 5.052 13.609 1.00 81.06 83 ARG A N 1
ATOM 612 C CA . ARG A 1 83 ? -7.086 4.092 12.590 1.00 81.06 83 ARG A CA 1
ATOM 613 C C . ARG A 1 83 ? -7.440 4.783 11.272 1.00 81.06 83 ARG A C 1
ATOM 615 O O . ARG A 1 83 ? -7.002 4.334 10.219 1.00 81.06 83 ARG A O 1
ATOM 622 N N . ALA A 1 84 ? -8.220 5.862 11.331 1.00 79.94 84 ALA A N 1
ATOM 623 C CA . ALA A 1 84 ? -8.610 6.632 10.153 1.00 79.94 84 ALA A CA 1
ATOM 624 C C . ALA A 1 84 ? -7.397 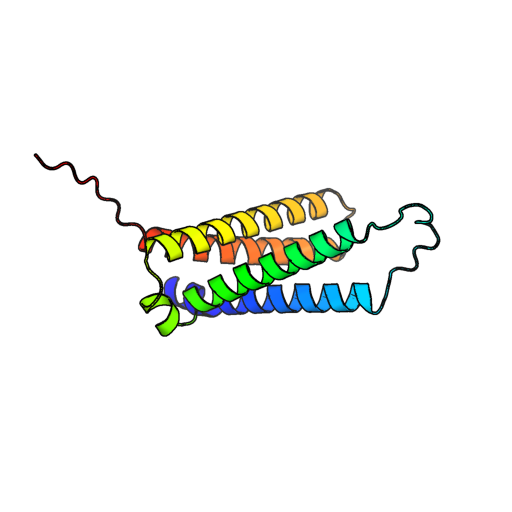7.288 9.478 1.00 79.94 84 ALA A C 1
ATOM 626 O O . ALA A 1 84 ? -7.258 7.187 8.263 1.00 79.94 84 ALA A O 1
ATOM 627 N N . GLY A 1 85 ? -6.499 7.891 10.264 1.00 81.00 85 GLY A N 1
ATOM 628 C CA . GLY A 1 85 ? -5.264 8.491 9.763 1.00 81.00 85 GLY A CA 1
ATOM 629 C C . GLY A 1 85 ? -4.360 7.466 9.082 1.00 81.00 85 GLY A C 1
ATOM 630 O O . GLY A 1 85 ? -3.959 7.668 7.940 1.00 81.00 85 GLY A O 1
ATOM 631 N N . TRP A 1 86 ? -4.112 6.325 9.731 1.00 84.44 86 TRP A N 1
ATOM 632 C CA . TRP A 1 86 ? -3.269 5.259 9.181 1.00 84.44 86 TRP A CA 1
ATOM 633 C C . TRP A 1 86 ? -3.831 4.687 7.876 1.00 84.44 86 TRP A C 1
ATOM 635 O O . TRP A 1 86 ? -3.117 4.581 6.880 1.00 84.44 86 TRP A O 1
ATOM 645 N N . LEU A 1 87 ? -5.129 4.364 7.849 1.00 83.88 87 LEU A N 1
ATOM 646 C CA . LEU A 1 87 ? -5.790 3.867 6.639 1.00 83.88 87 LEU A CA 1
ATOM 647 C C . LEU A 1 87 ? -5.841 4.929 5.534 1.00 83.88 87 LEU A C 1
ATOM 649 O O . LEU A 1 87 ? -5.728 4.579 4.363 1.00 83.88 87 LEU A O 1
ATOM 653 N N . GLY A 1 88 ? -5.974 6.208 5.891 1.00 82.81 88 GLY A N 1
ATOM 654 C CA . GLY A 1 88 ? -5.910 7.324 4.949 1.00 82.81 88 GLY A CA 1
ATOM 655 C C . GLY 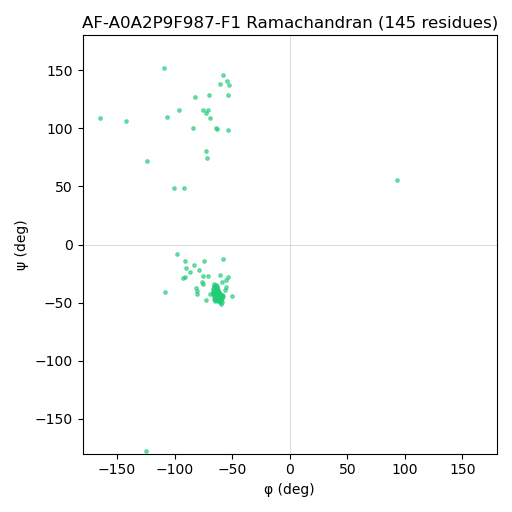A 1 88 ? -4.542 7.440 4.281 1.00 82.81 88 GLY A C 1
ATOM 656 O O . GLY A 1 88 ? -4.470 7.506 3.056 1.00 82.81 88 GLY A O 1
ATOM 657 N N . VAL A 1 89 ? -3.459 7.382 5.063 1.00 85.38 89 VAL A N 1
ATOM 658 C CA . VAL A 1 89 ? -2.082 7.392 4.539 1.00 85.38 89 VAL A CA 1
ATOM 659 C C . VAL A 1 89 ? -1.849 6.209 3.599 1.00 85.38 89 VAL A C 1
ATOM 661 O O . VAL A 1 89 ? -1.343 6.392 2.494 1.00 85.38 89 VAL A O 1
ATOM 664 N N . VAL A 1 90 ? -2.279 5.005 3.984 1.00 83.62 90 VAL A N 1
ATOM 665 C CA . VAL A 1 90 ? -2.136 3.818 3.127 1.00 83.62 90 VAL A CA 1
ATOM 666 C C . VAL A 1 90 ? -2.985 3.931 1.861 1.00 83.62 90 VAL A C 1
ATOM 668 O O . VAL A 1 90 ? -2.504 3.584 0.788 1.00 83.62 90 VAL A O 1
ATOM 671 N N . ALA A 1 91 ? -4.211 4.456 1.942 1.00 80.88 91 ALA A N 1
ATOM 672 C CA . ALA A 1 91 ? -5.043 4.684 0.762 1.00 80.88 91 ALA A CA 1
ATOM 673 C C . ALA A 1 91 ? -4.381 5.659 -0.223 1.00 80.88 91 ALA A C 1
ATOM 675 O O . ALA A 1 91 ? -4.347 5.378 -1.418 1.00 80.88 91 ALA A O 1
ATOM 676 N N . LEU A 1 92 ? -3.809 6.761 0.273 1.00 84.81 92 LEU A N 1
ATOM 677 C CA . LEU A 1 92 ? -3.054 7.707 -0.552 1.00 84.81 92 LEU A CA 1
ATOM 678 C C . LEU A 1 92 ? -1.834 7.042 -1.200 1.00 84.81 92 LEU A C 1
ATOM 680 O O . LEU A 1 92 ? -1.615 7.214 -2.396 1.00 84.81 92 LEU A O 1
ATOM 684 N N . GLY A 1 93 ? -1.092 6.229 -0.443 1.00 80.19 93 GLY A N 1
ATOM 685 C CA . GLY A 1 93 ? 0.036 5.461 -0.971 1.00 80.19 93 GLY A CA 1
ATOM 686 C C . GLY A 1 93 ? -0.373 4.509 -2.098 1.00 80.19 93 GLY A C 1
ATOM 687 O O . GLY A 1 93 ? 0.274 4.473 -3.139 1.00 80.19 93 GLY A O 1
ATOM 688 N N . GLN A 1 94 ? -1.488 3.792 -1.944 1.00 82.88 94 GLN A N 1
ATOM 689 C CA . GLN A 1 94 ? -2.005 2.894 -2.984 1.00 82.88 94 GLN A CA 1
ATOM 690 C C . GLN A 1 94 ? -2.465 3.649 -4.237 1.00 82.88 94 GLN A C 1
ATOM 692 O O . GLN A 1 94 ? -2.236 3.177 -5.348 1.00 82.88 94 GLN A O 1
ATOM 697 N N . VAL A 1 95 ? -3.063 4.836 -4.084 1.00 82.31 95 VAL A N 1
ATOM 698 C CA . VAL A 1 95 ? -3.406 5.699 -5.226 1.00 82.31 95 VAL A CA 1
ATOM 699 C C . VAL A 1 95 ? -2.143 6.165 -5.950 1.00 82.31 95 VAL A C 1
ATOM 701 O O . VAL A 1 95 ? -2.094 6.090 -7.173 1.00 82.31 95 VAL A O 1
ATOM 704 N N . ALA A 1 96 ? -1.103 6.581 -5.225 1.00 81.25 96 ALA A N 1
ATOM 705 C CA . ALA A 1 96 ? 0.165 6.977 -5.835 1.00 81.25 96 ALA A CA 1
ATOM 706 C C . ALA A 1 96 ? 0.817 5.818 -6.611 1.00 81.25 96 ALA A C 1
ATOM 708 O O . ALA A 1 96 ? 1.229 6.005 -7.754 1.00 81.25 96 ALA A O 1
ATOM 709 N N . ILE A 1 97 ? 0.833 4.608 -6.037 1.00 79.25 97 ILE A N 1
ATOM 710 C CA . ILE A 1 97 ? 1.322 3.393 -6.711 1.00 79.25 97 ILE A CA 1
ATOM 711 C C . ILE A 1 97 ? 0.509 3.113 -7.980 1.00 79.25 97 ILE A C 1
ATOM 713 O O . ILE A 1 97 ? 1.088 2.853 -9.029 1.00 79.25 97 ILE A O 1
ATOM 717 N N . ALA A 1 98 ? -0.822 3.205 -7.911 1.00 79.94 98 ALA A N 1
ATOM 718 C CA . ALA A 1 98 ? -1.703 2.991 -9.057 1.00 79.94 98 ALA A CA 1
ATOM 719 C C . ALA A 1 98 ? -1.428 3.989 -10.195 1.00 79.94 98 ALA A C 1
ATOM 721 O O . ALA A 1 98 ? -1.379 3.592 -11.358 1.00 79.94 98 ALA A O 1
ATOM 722 N N . VAL A 1 99 ? -1.222 5.266 -9.860 1.00 82.31 99 VAL A N 1
ATOM 723 C CA . VAL A 1 99 ? -0.885 6.327 -10.821 1.00 82.31 99 VAL A CA 1
ATOM 724 C C . VAL A 1 99 ? 0.477 6.070 -11.463 1.00 82.31 99 VAL A C 1
ATOM 726 O O . VAL A 1 99 ? 0.582 6.121 -12.683 1.00 82.31 99 VAL A O 1
ATOM 729 N N . LEU A 1 100 ? 1.503 5.746 -10.673 1.00 79.44 100 LEU A N 1
ATOM 730 C CA . LEU A 1 100 ? 2.839 5.431 -11.189 1.00 79.44 100 LEU A CA 1
ATOM 731 C C . LEU A 1 100 ? 2.824 4.194 -12.093 1.00 79.44 100 LEU A C 1
ATOM 733 O O . LEU A 1 100 ? 3.426 4.211 -13.163 1.00 79.44 100 LEU A O 1
ATOM 737 N N . ALA A 1 101 ? 2.088 3.152 -11.702 1.00 76.06 101 ALA A N 1
ATOM 738 C CA . ALA A 1 101 ? 1.906 1.960 -12.520 1.00 76.06 101 ALA A CA 1
ATOM 739 C C . ALA A 1 101 ? 1.213 2.294 -13.848 1.00 76.06 101 ALA A C 1
ATOM 741 O O . ALA A 1 101 ? 1.665 1.842 -14.893 1.00 76.06 101 ALA A O 1
ATOM 742 N N . LEU A 1 102 ? 0.170 3.133 -13.833 1.00 78.31 102 LEU A N 1
ATOM 743 C CA . LEU A 1 102 ? -0.502 3.599 -15.051 1.00 78.31 102 LEU A CA 1
ATOM 744 C C . LEU A 1 102 ? 0.438 4.409 -15.949 1.00 78.31 102 LEU A C 1
ATOM 746 O O . LEU A 1 102 ? 0.474 4.162 -17.149 1.00 78.31 102 LEU A O 1
ATOM 750 N N . ILE A 1 103 ? 1.221 5.335 -15.387 1.00 81.12 103 ILE A N 1
ATOM 751 C CA . ILE A 1 103 ? 2.222 6.101 -16.144 1.00 81.12 103 ILE A CA 1
ATOM 752 C C . ILE A 1 103 ? 3.215 5.149 -16.818 1.00 81.12 103 ILE A C 1
ATOM 754 O O . ILE A 1 103 ? 3.505 5.317 -17.998 1.00 81.12 103 ILE A O 1
ATOM 758 N N . ASN A 1 104 ? 3.685 4.125 -16.101 1.00 74.19 104 ASN A N 1
ATOM 759 C CA . ASN A 1 104 ? 4.613 3.145 -16.654 1.00 74.19 104 ASN A CA 1
ATOM 760 C C . ASN A 1 104 ? 3.961 2.296 -17.760 1.00 74.19 104 ASN A C 1
ATOM 762 O O . ASN A 1 104 ? 4.556 2.083 -18.808 1.00 74.19 104 ASN A O 1
ATOM 766 N N . VAL A 1 105 ? 2.707 1.878 -17.568 1.00 74.62 105 VAL A N 1
ATOM 767 C CA . VAL A 1 105 ? 1.924 1.121 -18.559 1.00 74.62 105 VAL A CA 1
ATOM 768 C C . VAL A 1 105 ? 1.693 1.918 -19.846 1.00 74.62 105 VAL A C 1
ATOM 770 O O . VAL A 1 105 ? 1.771 1.350 -20.928 1.00 74.62 105 VAL A O 1
ATOM 773 N N . PHE A 1 106 ? 1.399 3.217 -19.747 1.00 76.31 106 PHE A N 1
ATOM 774 C CA . PHE A 1 106 ? 1.177 4.073 -20.920 1.00 76.31 106 PHE A CA 1
ATOM 775 C C . PHE A 1 106 ? 2.471 4.609 -21.544 1.00 76.31 106 PHE A C 1
ATOM 777 O O . PHE A 1 106 ? 2.439 5.085 -22.676 1.00 76.31 106 PHE A O 1
ATOM 784 N N . GLY A 1 107 ? 3.582 4.575 -20.805 1.00 69.31 107 GLY A N 1
ATOM 785 C CA . GLY A 1 107 ? 4.886 5.057 -21.254 1.00 69.31 107 GLY A CA 1
ATOM 786 C C . GLY A 1 107 ? 5.756 4.000 -21.935 1.00 69.31 107 GLY A C 1
ATOM 787 O O . GLY A 1 107 ? 6.742 4.369 -22.567 1.00 69.31 107 GLY A O 1
ATOM 788 N N . GLN A 1 108 ? 5.422 2.714 -21.810 1.00 67.75 108 GLN A N 1
ATOM 789 C CA . GLN A 1 108 ? 6.185 1.612 -22.400 1.00 67.75 108 GLN A CA 1
ATOM 790 C C . GLN A 1 108 ? 5.439 0.963 -23.571 1.00 67.75 108 GLN A C 1
ATOM 792 O O . GLN A 1 108 ? 4.207 0.956 -23.617 1.00 67.75 108 GLN A O 1
ATOM 797 N N . ASP A 1 109 ? 6.196 0.397 -24.514 1.00 68.75 109 ASP A N 1
ATOM 798 C CA . ASP A 1 109 ? 5.637 -0.421 -25.588 1.00 68.75 109 ASP A CA 1
ATOM 799 C C . ASP A 1 109 ? 4.848 -1.612 -25.009 1.00 68.75 109 ASP A C 1
ATOM 801 O O . ASP A 1 109 ? 5.213 -2.148 -23.957 1.00 68.75 109 ASP A O 1
ATOM 805 N N . PRO A 1 110 ? 3.758 -2.049 -25.665 1.00 63.44 110 PRO A N 1
ATOM 806 C CA . PRO A 1 110 ? 2.887 -3.092 -25.139 1.00 63.44 110 PRO A CA 1
ATOM 807 C C . PRO A 1 110 ? 3.626 -4.432 -25.000 1.00 63.44 110 PRO A C 1
ATOM 809 O O . PRO A 1 110 ? 3.771 -5.190 -25.958 1.00 63.44 110 PRO A O 1
ATOM 812 N N . GLY A 1 111 ? 4.062 -4.725 -23.774 1.00 69.44 111 GLY A N 1
ATOM 813 C CA . GLY A 1 111 ? 4.710 -5.969 -23.363 1.00 69.44 111 GLY A CA 1
ATOM 814 C C . GLY A 1 111 ? 4.001 -6.658 -22.186 1.00 69.44 111 GLY A C 1
ATOM 815 O O . GLY A 1 111 ? 2.975 -6.172 -21.698 1.00 69.44 111 GLY A O 1
ATOM 816 N N . PRO A 1 112 ? 4.533 -7.794 -21.692 1.00 68.94 112 PRO A N 1
ATOM 817 C CA . PRO A 1 112 ? 3.983 -8.523 -20.542 1.00 68.94 112 PRO A CA 1
ATOM 818 C C . PRO A 1 112 ? 3.840 -7.652 -19.285 1.00 68.94 112 PRO A C 1
ATOM 820 O O . PRO A 1 112 ? 2.913 -7.844 -18.497 1.00 68.94 112 PRO A O 1
ATOM 823 N N . ASP A 1 113 ? 4.712 -6.655 -19.136 1.00 68.94 113 ASP A N 1
ATOM 824 C CA . ASP A 1 113 ? 4.740 -5.711 -18.016 1.00 68.94 113 ASP A CA 1
ATOM 825 C C . ASP A 1 113 ? 3.455 -4.884 -17.892 1.00 68.94 113 ASP A C 1
ATOM 827 O O . ASP A 1 113 ? 3.057 -4.514 -16.785 1.00 68.94 113 ASP A O 1
ATOM 831 N N . VAL A 1 114 ? 2.731 -4.679 -19.000 1.00 73.81 114 VAL A N 1
ATOM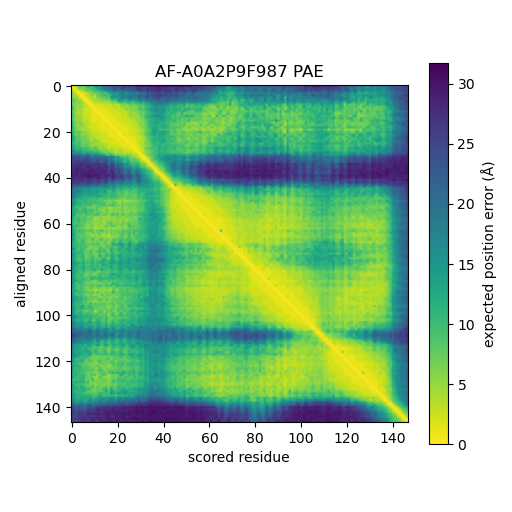 832 C CA . VAL A 1 114 ? 1.428 -4.001 -19.001 1.00 73.81 114 VAL A CA 1
ATOM 833 C C . VAL A 1 114 ? 0.390 -4.782 -18.195 1.00 73.81 114 VAL A C 1
ATOM 835 O O . VAL A 1 114 ? -0.395 -4.192 -17.451 1.00 73.81 114 VAL A O 1
ATOM 838 N N . VAL A 1 115 ? 0.396 -6.114 -18.298 1.00 75.31 115 VAL A N 1
ATOM 839 C CA . VAL A 1 115 ? -0.552 -6.983 -17.583 1.00 75.31 115 VAL A CA 1
ATOM 840 C C . VAL A 1 115 ? -0.268 -6.957 -16.083 1.00 75.31 115 VAL A C 1
ATOM 842 O O . VAL A 1 115 ? -1.198 -6.831 -15.283 1.00 75.31 115 VAL A O 1
ATOM 845 N N . PHE A 1 116 ? 1.009 -7.015 -15.697 1.00 73.00 116 PHE A N 1
ATOM 846 C CA . PHE A 1 116 ? 1.422 -6.902 -14.298 1.00 73.00 116 PHE A CA 1
ATOM 847 C C . PHE A 1 116 ? 1.099 -5.520 -13.724 1.00 73.00 116 PHE A C 1
ATOM 849 O O . PHE A 1 116 ? 0.533 -5.432 -12.633 1.00 73.00 116 PHE A O 1
ATOM 856 N N . GLY A 1 117 ? 1.366 -4.452 -14.482 1.00 72.25 117 GLY A N 1
ATOM 857 C CA . GLY A 1 117 ? 1.010 -3.083 -14.114 1.00 72.25 117 GLY A CA 1
ATOM 858 C C . GLY A 1 117 ? -0.495 -2.918 -13.899 1.00 72.25 117 GLY A C 1
ATOM 859 O O . GLY A 1 117 ? -0.918 -2.463 -12.840 1.00 72.25 117 GLY A O 1
ATOM 860 N N . ALA A 1 118 ? -1.319 -3.378 -14.844 1.00 73.88 118 ALA A N 1
ATOM 861 C CA . ALA A 1 118 ? -2.776 -3.312 -14.737 1.00 73.88 118 ALA A CA 1
ATOM 862 C C . ALA A 1 118 ? -3.321 -4.123 -13.548 1.00 73.88 118 ALA A C 1
ATOM 864 O O . ALA A 1 118 ? -4.168 -3.630 -12.797 1.00 73.88 118 ALA A O 1
ATOM 865 N N . ALA A 1 119 ? -2.820 -5.344 -13.332 1.00 75.62 119 ALA A N 1
ATOM 866 C CA . ALA A 1 119 ? -3.204 -6.172 -12.189 1.00 75.62 119 ALA A CA 1
ATOM 867 C C . ALA A 1 119 ? -2.846 -5.496 -10.855 1.00 75.62 119 ALA A C 1
ATOM 869 O O . ALA A 1 119 ? -3.654 -5.482 -9.920 1.00 75.62 119 ALA A O 1
ATOM 870 N N . MET A 1 120 ? -1.664 -4.880 -10.781 1.00 76.06 120 MET A N 1
ATOM 871 C CA . MET A 1 120 ? -1.215 -4.146 -9.605 1.00 76.06 120 MET A CA 1
ATOM 872 C C . MET A 1 120 ? -2.061 -2.895 -9.351 1.00 76.06 120 MET A C 1
ATOM 874 O O . MET A 1 120 ? -2.462 -2.661 -8.211 1.00 76.06 120 MET A O 1
ATOM 878 N N . THR A 1 121 ? -2.419 -2.145 -10.396 1.00 78.62 121 THR A N 1
ATOM 879 C CA . THR A 1 121 ? -3.336 -0.998 -10.312 1.00 78.62 121 THR A CA 1
ATOM 880 C C . THR A 1 121 ? -4.704 -1.416 -9.774 1.00 78.62 121 THR A C 1
ATOM 882 O O . THR A 1 121 ? -5.228 -0.773 -8.865 1.00 78.62 121 THR A O 1
ATOM 885 N N . VAL A 1 122 ? -5.277 -2.519 -10.270 1.00 81.56 122 VAL A N 1
ATOM 886 C CA . VAL A 1 122 ? -6.571 -3.034 -9.786 1.00 81.56 122 VAL A CA 1
ATOM 887 C C . VAL A 1 122 ? -6.490 -3.441 -8.314 1.00 81.56 122 VAL A C 1
ATOM 889 O O . VAL A 1 122 ? -7.360 -3.068 -7.523 1.00 81.56 122 VAL A O 1
ATOM 892 N N . ALA A 1 123 ? -5.436 -4.161 -7.919 1.00 75.62 123 ALA A N 1
ATOM 893 C CA . ALA A 1 123 ? -5.227 -4.548 -6.526 1.00 75.62 123 ALA A CA 1
ATOM 894 C C . ALA A 1 123 ? -5.069 -3.320 -5.613 1.00 75.62 123 ALA A C 1
ATOM 896 O O . ALA A 1 123 ? -5.705 -3.251 -4.558 1.00 75.62 123 ALA A O 1
ATOM 897 N N . ALA A 1 124 ? -4.285 -2.327 -6.040 1.00 76.94 124 ALA A N 1
ATOM 898 C CA . ALA A 1 124 ? -4.050 -1.098 -5.293 1.00 76.94 124 ALA A CA 1
ATOM 899 C C . ALA A 1 124 ? -5.334 -0.279 -5.105 1.00 76.94 124 ALA A C 1
ATOM 901 O O . ALA A 1 124 ? -5.651 0.139 -3.990 1.00 76.94 124 ALA A O 1
ATOM 902 N N . LEU A 1 125 ? -6.138 -0.123 -6.161 1.00 79.44 125 LEU A N 1
ATOM 903 C CA . LEU A 1 125 ? -7.439 0.544 -6.079 1.00 79.44 125 LEU A CA 1
ATOM 904 C C . LEU A 1 125 ? -8.418 -0.210 -5.168 1.00 79.44 125 LEU A C 1
ATOM 906 O O . LEU A 1 125 ? -9.147 0.417 -4.397 1.00 79.44 125 LEU A O 1
ATOM 910 N N . GLY A 1 126 ? -8.403 -1.546 -5.196 1.00 77.81 126 GLY A N 1
ATO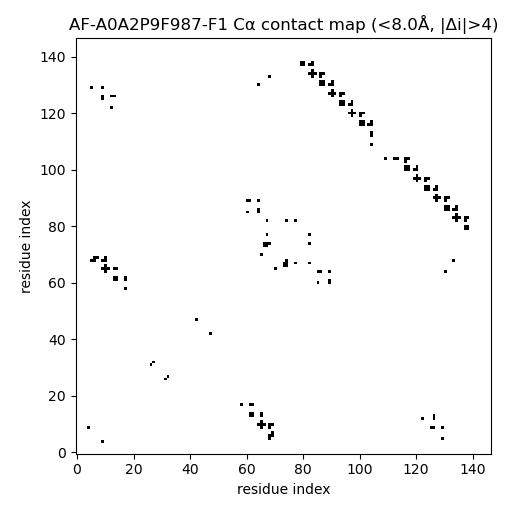M 911 C CA . GLY A 1 126 ? -9.201 -2.376 -4.292 1.00 77.81 126 GLY A CA 1
ATOM 912 C C . GLY A 1 126 ? -8.833 -2.169 -2.819 1.00 77.81 126 GLY A C 1
ATOM 913 O O . GLY A 1 126 ? -9.715 -1.997 -1.972 1.00 77.81 126 GLY A O 1
ATOM 914 N N . ILE A 1 127 ? -7.533 -2.118 -2.513 1.00 77.31 127 ILE A N 1
ATOM 915 C CA . ILE A 1 127 ? -7.025 -1.822 -1.167 1.00 77.31 127 ILE A CA 1
ATOM 916 C C . ILE A 1 127 ? -7.396 -0.390 -0.761 1.00 77.31 127 ILE A C 1
ATOM 918 O O . ILE A 1 127 ? -7.899 -0.186 0.344 1.00 77.31 127 ILE A O 1
ATOM 922 N N . ALA A 1 128 ? -7.216 0.595 -1.645 1.00 78.81 128 ALA A N 1
ATOM 923 C CA . ALA A 1 128 ? -7.567 1.988 -1.377 1.00 78.81 128 ALA A CA 1
ATOM 924 C C . ALA A 1 128 ? -9.059 2.140 -1.044 1.00 78.81 128 ALA A C 1
ATOM 926 O O . ALA A 1 128 ? -9.410 2.760 -0.038 1.00 78.81 128 ALA A O 1
ATOM 927 N N . ALA A 1 129 ? -9.943 1.511 -1.823 1.00 77.50 129 ALA A N 1
ATOM 928 C CA . ALA A 1 129 ? -11.380 1.514 -1.565 1.00 77.50 129 ALA A CA 1
ATOM 929 C C . ALA A 1 129 ? -11.727 0.871 -0.209 1.00 77.50 129 ALA A C 1
ATOM 931 O O . ALA A 1 129 ? -12.533 1.420 0.549 1.00 77.50 129 ALA A O 1
ATOM 932 N N . ALA A 1 130 ? -11.087 -0.253 0.136 1.00 77.69 130 ALA A N 1
ATOM 933 C CA . ALA A 1 130 ? -11.265 -0.905 1.432 1.00 77.69 130 ALA A CA 1
ATOM 934 C C . ALA A 1 130 ? -10.817 0.005 2.591 1.00 77.69 130 ALA A C 1
ATOM 936 O O . ALA A 1 130 ? -11.590 0.226 3.527 1.00 77.69 130 ALA A O 1
ATOM 937 N N . CYS A 1 131 ? -9.629 0.606 2.492 1.00 77.19 131 CYS A N 1
ATOM 938 C CA . CYS A 1 131 ? -9.098 1.553 3.472 1.00 77.19 131 CYS A CA 1
ATOM 939 C C . CYS A 1 131 ? -10.008 2.778 3.648 1.00 77.19 131 CYS A C 1
ATOM 941 O O . CYS A 1 131 ? -10.304 3.156 4.780 1.00 77.19 131 CYS A O 1
ATOM 943 N N . ILE A 1 132 ? -10.520 3.357 2.556 1.00 79.06 132 ILE A N 1
ATOM 944 C CA . ILE A 1 132 ? -11.445 4.502 2.596 1.00 79.06 132 ILE A CA 1
ATOM 945 C C . ILE A 1 132 ? -12.771 4.115 3.257 1.00 79.06 132 ILE A C 1
ATOM 947 O O . ILE A 1 132 ? -13.287 4.870 4.080 1.00 79.06 132 ILE A O 1
ATOM 951 N N . SER A 1 133 ? -13.327 2.944 2.936 1.00 77.19 133 SER A N 1
ATOM 952 C CA . SER A 1 133 ? -14.589 2.487 3.532 1.00 77.19 133 SER A CA 1
ATOM 953 C C . SER A 1 133 ? -14.474 2.318 5.055 1.00 77.19 133 SER A C 1
ATOM 955 O O . SER A 1 133 ? -15.338 2.765 5.811 1.00 77.19 133 SER A O 1
ATOM 957 N N . GLU A 1 134 ? -13.355 1.771 5.526 1.00 75.19 134 GLU A N 1
ATOM 958 C CA . GLU A 1 134 ? -13.072 1.568 6.947 1.00 75.19 134 GLU A CA 1
ATOM 959 C C . GLU A 1 134 ? -12.674 2.866 7.669 1.00 75.19 134 GLU A C 1
ATOM 961 O O . GLU A 1 134 ? -13.054 3.070 8.825 1.00 75.19 134 GLU A O 1
ATOM 966 N N . ALA A 1 135 ? -12.007 3.799 6.985 1.00 72.38 135 ALA A N 1
ATOM 967 C CA . ALA A 1 135 ? -11.758 5.142 7.503 1.00 72.38 135 ALA A CA 1
ATOM 968 C C . ALA A 1 135 ? -13.066 5.935 7.672 1.00 72.38 135 ALA A C 1
ATOM 970 O O . ALA A 1 135 ? -13.278 6.551 8.715 1.00 72.38 135 ALA A O 1
ATOM 971 N N . ARG A 1 136 ? -13.995 5.856 6.708 1.00 72.88 136 ARG A N 1
ATOM 972 C CA . ARG A 1 136 ? -15.303 6.534 6.785 1.00 72.88 136 ARG A CA 1
ATOM 973 C C . ARG A 1 136 ? -16.176 6.020 7.925 1.00 72.88 136 ARG A C 1
ATOM 975 O O . ARG A 1 136 ? -16.865 6.809 8.556 1.00 72.88 136 ARG A O 1
ATOM 982 N N . THR A 1 137 ? -16.116 4.727 8.239 1.00 69.56 137 THR A N 1
ATOM 983 C CA . THR A 1 137 ? -16.820 4.176 9.416 1.00 69.56 137 THR A CA 1
ATOM 984 C C . THR A 1 137 ? -16.154 4.535 10.749 1.00 69.56 137 THR A C 1
ATOM 986 O O . THR A 1 137 ? -16.755 4.359 11.807 1.00 69.56 137 THR A O 1
ATOM 989 N N . ALA A 1 138 ? -14.908 5.020 10.727 1.00 62.38 138 ALA A N 1
ATOM 990 C CA . ALA A 1 138 ? -14.163 5.416 11.919 1.00 62.38 138 ALA A CA 1
ATOM 991 C C . ALA A 1 138 ? -14.361 6.893 12.307 1.00 62.38 138 ALA A C 1
ATOM 993 O O . ALA A 1 138 ? -14.113 7.233 13.465 1.00 62.38 138 ALA A O 1
ATOM 994 N N . VAL A 1 139 ? -14.806 7.749 11.380 1.00 58.84 139 VAL A N 1
ATOM 995 C CA . VAL A 1 139 ? -15.039 9.184 11.609 1.00 58.84 139 VAL A CA 1
ATOM 996 C C . VAL A 1 139 ? -16.524 9.421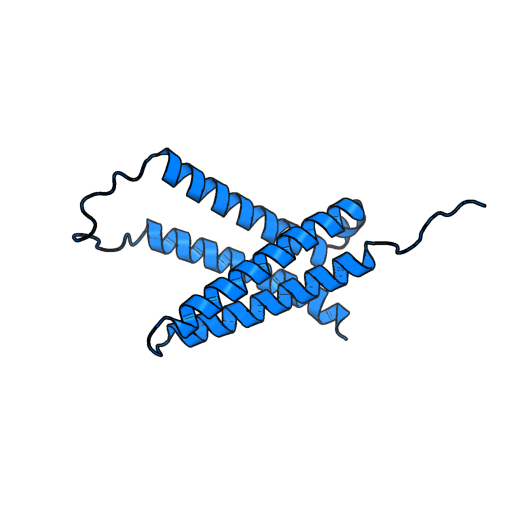 11.921 1.00 58.84 139 VAL A C 1
ATOM 998 O O . VAL A 1 139 ? -17.362 9.198 11.048 1.00 58.84 139 VAL A O 1
ATOM 1001 N N . PRO A 1 140 ? -16.894 9.882 13.130 1.00 53.25 140 PRO A N 1
ATOM 1002 C CA . PRO A 1 140 ? -18.227 10.414 13.356 1.00 53.25 140 PRO A CA 1
ATOM 1003 C C . PRO A 1 140 ? -18.315 11.785 12.675 1.00 53.25 140 PRO A C 1
ATOM 1005 O O . PRO A 1 140 ? -17.644 12.729 13.085 1.00 53.25 140 PRO A O 1
ATOM 1008 N N . PHE A 1 141 ? -19.138 11.908 11.634 1.00 52.75 141 PHE A N 1
ATOM 1009 C CA . PHE A 1 141 ? -19.643 13.217 11.227 1.00 52.75 141 PHE A CA 1
ATOM 1010 C C . PHE A 1 141 ? -20.613 13.697 12.310 1.00 52.75 141 PHE A C 1
ATOM 1012 O O . PHE A 1 141 ? -21.704 13.151 12.454 1.00 52.75 141 PHE A O 1
ATOM 1019 N N . GLY A 1 142 ? -20.202 14.700 13.080 1.00 40.38 142 GLY A N 1
ATOM 1020 C CA . GLY A 1 142 ? -21.063 15.397 14.024 1.00 40.38 142 GLY A CA 1
ATOM 1021 C C . GLY A 1 142 ? -20.416 16.708 14.467 1.00 40.38 142 GLY A C 1
ATOM 1022 O O . GLY A 1 142 ? -19.427 16.656 15.199 1.00 40.38 142 GLY A O 1
ATOM 1023 N N . PRO A 1 143 ? -20.920 17.879 14.037 1.00 49.75 143 PRO A N 1
ATOM 1024 C CA . PRO A 1 143 ? -20.521 19.144 14.628 1.00 49.75 143 PRO A CA 1
ATOM 1025 C C . PRO A 1 143 ? -21.127 19.221 16.033 1.00 49.75 143 PRO A C 1
ATOM 1027 O O . PRO A 1 143 ? -22.346 19.264 16.188 1.00 49.75 143 PRO A O 1
ATOM 1030 N N . HIS A 1 144 ? -20.290 19.246 17.069 1.00 46.19 144 HIS A N 1
ATOM 1031 C CA . HIS A 1 144 ? -20.724 19.711 18.384 1.00 46.19 144 HIS A CA 1
ATOM 1032 C C . HIS A 1 144 ? -20.896 21.234 18.321 1.00 46.19 144 HIS A C 1
ATOM 1034 O O . HIS A 1 144 ? -20.013 21.987 18.716 1.00 46.19 144 HIS A O 1
ATOM 1040 N N . VAL A 1 145 ? -22.034 21.688 17.794 1.00 49.19 145 VAL A N 1
ATOM 1041 C CA . VAL A 1 145 ? -22.579 22.999 18.153 1.00 49.19 145 VAL A CA 1
ATOM 1042 C C . VAL A 1 145 ? -23.367 22.769 19.437 1.00 49.19 145 VAL A C 1
ATOM 1044 O O . VAL A 1 145 ? -24.462 22.214 19.409 1.00 49.19 145 VAL A O 1
ATOM 1047 N N . GLN A 1 146 ? -22.758 23.106 20.574 1.00 49.56 146 GLN A N 1
ATOM 1048 C CA . GLN A 1 146 ? -23.494 23.313 21.817 1.00 49.56 146 GLN A CA 1
ATOM 1049 C C . GLN A 1 146 ? -24.195 24.670 21.694 1.00 49.56 146 GLN A C 1
ATOM 1051 O O . GLN A 1 146 ? -23.521 25.688 21.544 1.00 49.56 146 GLN A O 1
ATOM 1056 N N . ALA A 1 147 ? -25.527 24.656 21.697 1.00 51.94 147 ALA A N 1
ATOM 1057 C CA . ALA A 1 147 ? -26.371 25.816 21.962 1.00 51.94 147 ALA A CA 1
ATOM 1058 C C . ALA A 1 147 ? -26.998 25.640 23.348 1.00 51.94 147 ALA A C 1
ATOM 1060 O O . ALA A 1 147 ? -27.296 24.471 23.694 1.00 51.94 147 ALA A O 1
#

pLDDT: mean 72.09, std 10.7, range [40.38, 85.38]